Protein AF-A0A3D8JNR9-F1 (afdb_monomer_lite)

InterPro domains:
  IPR006530 YD repeat [TIGR01643] (2-26)
  IPR031325 RHS repeat [PF05593] (2-26)

Structure (mmCIF, N/CA/C/O backbone):
data_AF-A0A3D8JNR9-F1
#
_entry.id   AF-A0A3D8JNR9-F1
#
lo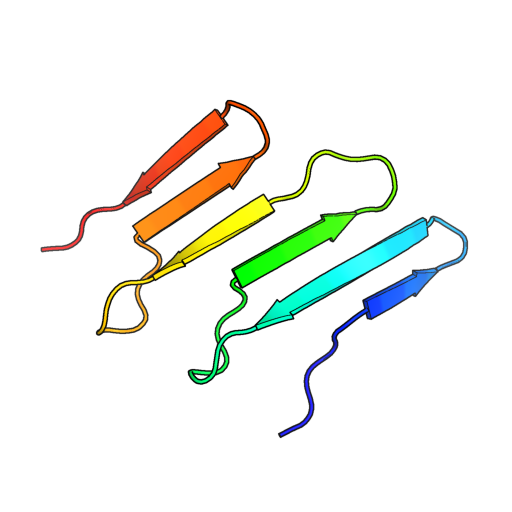op_
_atom_site.group_PDB
_atom_site.id
_atom_site.type_symbol
_atom_site.label_atom_id
_atom_site.label_alt_id
_atom_site.label_comp_id
_atom_site.label_asym_id
_atom_site.label_entity_id
_atom_site.label_seq_id
_atom_site.pdbx_PDB_ins_code
_atom_site.Cartn_x
_atom_site.Cartn_y
_atom_site.Cartn_z
_atom_site.occupancy
_atom_site.B_iso_or_equiv
_atom_site.auth_seq_id
_atom_site.auth_comp_id
_atom_site.auth_asym_id
_atom_site.auth_atom_id
_atom_site.pdbx_PDB_model_num
ATOM 1 N N . MET A 1 1 ? 11.655 -17.111 5.573 1.00 64.69 1 MET A N 1
ATOM 2 C CA . MET A 1 1 ? 11.659 -15.634 5.607 1.00 64.69 1 MET A CA 1
ATOM 3 C C . MET A 1 1 ? 10.366 -15.258 6.278 1.00 64.69 1 MET A C 1
ATOM 5 O O . MET A 1 1 ? 9.323 -15.415 5.656 1.00 64.69 1 MET A O 1
ATOM 9 N N . ASP A 1 2 ? 10.435 -14.848 7.536 1.00 83.62 2 ASP A N 1
ATOM 10 C CA . ASP A 1 2 ? 9.232 -14.609 8.326 1.00 83.62 2 ASP A CA 1
ATOM 11 C C . ASP A 1 2 ? 8.920 -13.120 8.291 1.00 83.62 2 ASP A C 1
ATOM 13 O O . ASP A 1 2 ? 9.792 -12.278 8.520 1.00 83.62 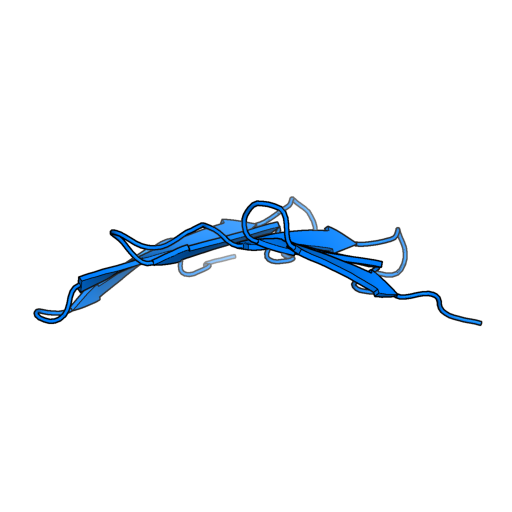2 ASP A O 1
ATOM 17 N N . ARG A 1 3 ? 7.681 -12.792 7.926 1.00 91.38 3 ARG A N 1
ATOM 18 C CA . ARG A 1 3 ? 7.187 -11.417 7.862 1.00 91.38 3 ARG A CA 1
ATOM 19 C C . ARG A 1 3 ? 5.883 -11.321 8.616 1.00 91.38 3 ARG A C 1
ATOM 21 O O . ARG A 1 3 ? 5.031 -12.197 8.497 1.00 91.38 3 ARG A O 1
ATOM 28 N N . LEU A 1 4 ? 5.731 -10.235 9.363 1.00 95.38 4 LEU A N 1
ATOM 29 C CA . LEU A 1 4 ? 4.508 -9.944 10.090 1.00 95.38 4 LEU A CA 1
ATOM 30 C C . LEU A 1 4 ? 3.386 -9.636 9.096 1.00 95.38 4 LEU A C 1
ATOM 32 O O . LEU A 1 4 ? 3.437 -8.627 8.405 1.00 95.38 4 LEU A O 1
ATOM 36 N N . THR A 1 5 ? 2.375 -10.494 9.016 1.00 97.12 5 THR A N 1
ATOM 37 C CA . THR A 1 5 ? 1.215 -10.293 8.131 1.00 97.12 5 THR A CA 1
ATOM 38 C C . THR A 1 5 ? 0.035 -9.649 8.848 1.00 97.12 5 THR A C 1
ATOM 40 O O . THR A 1 5 ? -0.825 -9.056 8.199 1.00 97.12 5 THR A O 1
ATOM 43 N N . ALA A 1 6 ? 0.001 -9.704 10.179 1.00 96.75 6 ALA A N 1
ATOM 44 C CA . ALA A 1 6 ? -0.993 -9.018 10.986 1.00 96.75 6 ALA A CA 1
ATOM 45 C C . ALA A 1 6 ? -0.500 -8.777 12.414 1.00 96.75 6 ALA A C 1
ATOM 47 O O . ALA A 1 6 ? 0.293 -9.545 12.950 1.00 96.75 6 ALA A O 1
ATOM 48 N N . GLU A 1 7 ? -1.036 -7.737 13.036 1.00 97.12 7 GLU A N 1
ATOM 49 C CA . GLU A 1 7 ? -0.918 -7.447 14.460 1.00 97.12 7 GLU A CA 1
ATOM 50 C C . GLU A 1 7 ? -2.317 -7.163 15.008 1.00 97.12 7 GLU A C 1
ATOM 52 O O . GLU A 1 7 ? -3.138 -6.534 14.340 1.00 97.12 7 GLU A O 1
ATOM 57 N N . THR A 1 8 ? -2.614 -7.646 16.211 1.00 97.12 8 THR A N 1
ATOM 58 C CA . THR A 1 8 ? -3.871 -7.354 16.905 1.00 97.12 8 THR A CA 1
ATOM 59 C C . THR A 1 8 ? -3.565 -6.915 18.323 1.00 97.12 8 THR A C 1
ATOM 61 O O . THR A 1 8 ? -2.901 -7.626 19.074 1.00 97.12 8 THR A O 1
ATOM 64 N N . THR A 1 9 ? -4.080 -5.748 18.684 1.00 94.69 9 THR A N 1
ATOM 65 C CA . THR A 1 9 ? -4.031 -5.180 20.027 1.00 94.69 9 THR A CA 1
ATOM 66 C C . THR A 1 9 ? -5.464 -4.970 20.524 1.00 94.69 9 THR A C 1
ATOM 68 O O . THR A 1 9 ? -6.412 -5.021 19.733 1.00 94.69 9 THR A O 1
ATOM 71 N N . PRO A 1 10 ? -5.680 -4.674 21.817 1.00 96.69 10 PRO A N 1
ATOM 72 C CA . PRO A 1 10 ? -7.013 -4.304 22.290 1.00 96.69 10 PRO A CA 1
ATOM 73 C C . PRO A 1 10 ? -7.555 -3.011 21.650 1.00 96.69 10 PRO A C 1
ATOM 75 O O . PRO A 1 10 ? -8.741 -2.728 21.774 1.00 96.69 10 PRO A O 1
ATOM 78 N N . GLN A 1 11 ? -6.706 -2.220 20.980 1.00 91.94 11 GLN A N 1
ATOM 79 C CA . GLN A 1 11 ? -7.095 -0.992 20.281 1.00 91.94 11 GLN A CA 1
ATOM 80 C C . GLN A 1 11 ? -7.503 -1.244 18.820 1.00 91.94 11 GLN A C 1
ATOM 82 O O . GLN A 1 11 ? -8.061 -0.349 18.189 1.00 91.94 11 GLN A O 1
ATOM 87 N N . GLY A 1 12 ? -7.240 -2.437 18.275 1.00 94.06 12 GLY A N 1
ATOM 88 C CA . GLY A 1 12 ? -7.606 -2.808 16.912 1.00 94.06 12 GLY A CA 1
ATOM 89 C C . GLY A 1 12 ? -6.603 -3.748 16.250 1.00 94.06 12 GLY A C 1
ATOM 90 O O . GLY A 1 12 ? -5.645 -4.214 16.865 1.00 94.06 12 GLY A O 1
ATOM 91 N N . SER A 1 13 ? -6.824 -4.006 14.962 1.00 96.88 13 SER A N 1
ATOM 92 C CA . SER A 1 13 ? -5.957 -4.865 14.157 1.00 96.88 13 SER A CA 1
ATOM 93 C C . SER A 1 13 ? -5.392 -4.120 12.958 1.00 96.88 13 SER A C 1
ATOM 95 O O . SER A 1 13 ? -6.051 -3.268 12.353 1.00 96.88 13 SER A O 1
ATOM 97 N N . VAL A 1 14 ? -4.175 -4.502 12.592 1.00 97.81 14 VAL A N 1
ATOM 98 C CA . VAL A 1 14 ? -3.479 -4.053 11.391 1.00 97.81 14 VAL A CA 1
ATOM 99 C C . VAL A 1 14 ? -3.061 -5.281 10.595 1.00 97.81 14 VAL A C 1
ATOM 101 O O . VAL A 1 14 ? -2.662 -6.288 11.176 1.00 97.81 14 VAL A O 1
ATOM 104 N N . SER A 1 15 ? -3.144 -5.214 9.270 1.00 98.19 15 SER A N 1
ATOM 105 C CA . SER A 1 15 ? -2.674 -6.273 8.374 1.00 98.19 15 SER A CA 1
ATOM 106 C C . SER A 1 15 ? -1.776 -5.730 7.269 1.00 98.19 15 SER A C 1
ATOM 108 O O . SER A 1 15 ? -1.853 -4.558 6.887 1.00 98.19 15 SER A O 1
ATOM 110 N N . TYR A 1 16 ? -0.899 -6.605 6.786 1.00 98.31 16 TYR A N 1
ATOM 111 C CA . TYR A 1 16 ? 0.153 -6.312 5.828 1.00 98.31 16 TYR A CA 1
ATOM 112 C C . TYR A 1 16 ? 0.171 -7.384 4.737 1.00 98.31 16 TYR A C 1
ATOM 114 O O . TYR A 1 16 ? 0.058 -8.576 5.026 1.00 98.31 16 TYR A O 1
ATOM 122 N N . ALA A 1 17 ? 0.385 -6.968 3.491 1.00 98.06 17 ALA A N 1
ATOM 123 C CA . ALA A 1 17 ? 0.683 -7.876 2.385 1.00 98.06 17 ALA A CA 1
ATOM 124 C C . ALA A 1 17 ? 2.038 -7.527 1.776 1.00 98.06 17 ALA A C 1
ATOM 126 O O . ALA A 1 17 ? 2.441 -6.360 1.782 1.00 98.06 17 ALA A O 1
ATOM 127 N N . TYR A 1 18 ? 2.726 -8.538 1.252 1.00 98.25 18 TYR A N 1
ATOM 128 C CA . TYR A 1 18 ? 4.047 -8.400 0.650 1.00 98.25 18 TYR A CA 1
ATOM 129 C C . TYR A 1 18 ? 4.090 -9.084 -0.715 1.00 98.25 18 TYR A C 1
ATOM 131 O O . TYR A 1 18 ? 3.371 -10.057 -0.943 1.00 98.25 18 TYR A O 1
ATOM 139 N N . ASP A 1 19 ? 4.933 -8.584 -1.612 1.00 97.00 19 ASP A N 1
ATOM 140 C CA . ASP A 1 19 ? 5.248 -9.255 -2.873 1.00 97.00 19 ASP A CA 1
ATOM 141 C C . ASP A 1 19 ? 6.375 -10.297 -2.721 1.00 97.00 19 ASP A C 1
ATOM 143 O O . ASP A 1 19 ? 6.963 -10.472 -1.650 1.00 97.00 19 ASP A O 1
ATOM 147 N N . ALA A 1 20 ? 6.690 -10.999 -3.814 1.00 95.56 20 ALA A N 1
ATOM 148 C CA . ALA A 1 20 ? 7.761 -11.999 -3.858 1.00 95.56 20 ALA A CA 1
ATOM 149 C C . ALA A 1 20 ? 9.164 -11.401 -3.631 1.00 95.56 20 ALA A C 1
ATOM 151 O O . ALA A 1 20 ? 10.064 -12.101 -3.168 1.00 95.56 20 ALA A O 1
ATOM 152 N N . ALA A 1 21 ? 9.331 -10.104 -3.914 1.00 96.25 21 ALA A N 1
ATOM 153 C CA . ALA A 1 21 ? 10.529 -9.326 -3.612 1.00 96.25 21 ALA A CA 1
ATOM 154 C C . ALA A 1 21 ? 10.520 -8.794 -2.174 1.00 96.25 21 ALA A C 1
ATOM 156 O O . ALA A 1 21 ? 11.381 -7.998 -1.801 1.00 96.25 21 ALA A O 1
ATOM 157 N N . ASN A 1 22 ? 9.607 -9.289 -1.324 1.00 96.25 22 ASN A N 1
ATOM 158 C CA . ASN A 1 22 ? 9.597 -9.007 0.098 1.00 96.25 22 ASN A CA 1
ATOM 159 C C . ASN A 1 22 ? 9.301 -7.517 0.416 1.00 96.25 22 ASN A C 1
ATOM 161 O O . ASN A 1 22 ? 9.666 -7.007 1.479 1.00 96.25 22 ASN A O 1
ATOM 165 N N . ARG A 1 23 ? 8.603 -6.804 -0.471 1.00 97.81 23 ARG A N 1
ATOM 166 C CA . ARG A 1 23 ? 8.201 -5.396 -0.305 1.00 97.81 23 ARG A CA 1
ATOM 167 C C . ARG A 1 23 ? 6.730 -5.316 0.075 1.00 97.81 23 ARG A C 1
ATOM 169 O O . ARG A 1 23 ? 5.927 -6.113 -0.401 1.00 97.81 23 ARG A O 1
ATOM 176 N N . ARG A 1 24 ? 6.359 -4.383 0.957 1.00 98.12 24 ARG A N 1
ATOM 177 C CA . ARG A 1 24 ? 4.978 -4.264 1.454 1.00 98.12 24 ARG A CA 1
ATOM 178 C C . ARG A 1 24 ? 4.078 -3.674 0.374 1.00 98.12 24 ARG A C 1
ATOM 180 O O . ARG A 1 24 ? 4.212 -2.503 0.071 1.00 98.12 24 ARG A O 1
ATOM 187 N N . THR A 1 25 ? 3.114 -4.429 -0.131 1.00 98.50 25 THR A N 1
ATOM 188 C CA . THR A 1 25 ? 2.152 -3.976 -1.148 1.00 98.50 25 THR A CA 1
ATOM 189 C C . THR A 1 25 ? 0.844 -3.464 -0.553 1.00 98.50 25 THR A C 1
ATOM 191 O O . THR A 1 25 ? 0.142 -2.690 -1.201 1.00 98.50 25 THR A O 1
ATOM 194 N N . SER A 1 26 ? 0.529 -3.834 0.694 1.00 98.19 26 SER A N 1
ATOM 195 C CA . SER A 1 26 ? -0.678 -3.381 1.391 1.00 98.19 26 SER A CA 1
ATOM 196 C C . SER A 1 26 ? -0.435 -3.114 2.875 1.00 98.19 26 SER A C 1
ATOM 198 O O . SER A 1 26 ? 0.351 -3.807 3.525 1.00 98.19 26 SER A O 1
ATOM 200 N N . PHE A 1 27 ? -1.135 -2.110 3.396 1.00 98.31 27 PHE A N 1
ATOM 201 C CA . PHE A 1 27 ? -1.277 -1.800 4.811 1.00 98.31 27 PHE A CA 1
ATOM 202 C C . PHE A 1 27 ? -2.741 -1.469 5.102 1.00 98.31 27 PHE A C 1
ATOM 204 O O . PHE A 1 27 ? -3.308 -0.559 4.497 1.00 98.31 27 PHE A O 1
ATOM 211 N N . GLN A 1 28 ? -3.349 -2.188 6.039 1.00 98.12 28 GLN A N 1
ATOM 212 C CA . GLN A 1 28 ? -4.765 -2.038 6.354 1.00 98.12 28 GLN A CA 1
ATOM 213 C C . GLN A 1 28 ? -4.972 -1.982 7.864 1.00 98.12 28 GLN A C 1
ATOM 215 O O . GLN A 1 28 ? -4.712 -2.958 8.562 1.00 98.12 28 GLN A O 1
ATOM 220 N N . VAL A 1 29 ? -5.505 -0.860 8.348 1.00 96.88 29 VAL A N 1
ATOM 221 C CA . VAL A 1 29 ? -6.016 -0.719 9.720 1.00 96.88 29 VAL A CA 1
ATOM 222 C C . VAL A 1 29 ? -7.505 -1.049 9.710 1.00 96.88 29 VAL A C 1
ATOM 224 O O . VAL A 1 29 ? -8.241 -0.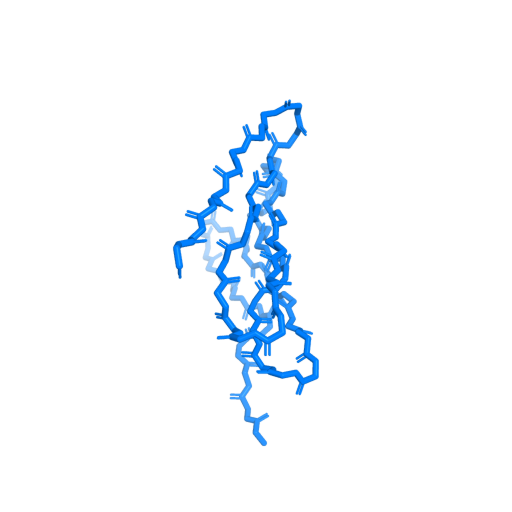561 8.850 1.00 96.88 29 VAL A O 1
ATOM 227 N N . ALA A 1 30 ? -7.969 -1.886 10.634 1.00 94.12 30 ALA A N 1
ATOM 228 C CA . ALA A 1 30 ? -9.385 -2.233 10.724 1.00 94.12 30 ALA A CA 1
ATOM 229 C C . ALA A 1 30 ? -10.257 -0.966 10.858 1.00 94.12 30 ALA A C 1
ATOM 231 O O . ALA A 1 30 ? -10.003 -0.112 11.705 1.00 94.12 30 ALA A O 1
ATOM 232 N N . GLY A 1 31 ? -11.272 -0.834 9.999 1.00 91.88 31 GLY A N 1
ATOM 233 C CA . GLY A 1 31 ? -12.181 0.320 9.989 1.00 91.88 31 GLY A CA 1
ATOM 234 C C . GLY A 1 31 ? -11.661 1.583 9.284 1.00 91.88 31 GLY A C 1
ATOM 235 O O . GLY A 1 31 ? -12.362 2.589 9.287 1.00 91.88 31 GLY A O 1
ATOM 236 N N . GLN A 1 32 ? -10.474 1.550 8.669 1.00 94.12 32 GLN A N 1
ATOM 237 C CA . GLN A 1 32 ? -9.906 2.664 7.894 1.00 94.12 32 GLN A CA 1
ATOM 238 C C . GLN A 1 32 ? -9.776 2.307 6.408 1.00 94.12 32 GLN A C 1
ATOM 240 O O . GLN A 1 32 ? -9.764 1.133 6.037 1.00 94.12 32 GLN A O 1
ATOM 245 N N . SER A 1 33 ? -9.620 3.309 5.541 1.00 96.38 33 SER A N 1
ATOM 246 C CA . SER A 1 33 ? -9.256 3.071 4.139 1.00 96.38 33 SER A CA 1
ATOM 247 C C . SER A 1 33 ? -7.847 2.486 4.035 1.00 96.38 33 SER A C 1
ATOM 249 O O . SER A 1 33 ? -6.891 3.058 4.568 1.00 96.38 33 SER A O 1
ATOM 251 N N . GLY A 1 34 ? -7.726 1.368 3.320 1.00 97.31 34 GLY A N 1
ATOM 252 C CA . GLY A 1 34 ? -6.455 0.694 3.074 1.00 97.31 34 GLY A CA 1
ATOM 253 C C . GLY A 1 34 ? -5.479 1.519 2.254 1.00 97.31 34 GLY A C 1
ATOM 254 O O . GLY A 1 34 ? -5.875 2.365 1.450 1.00 97.31 34 GLY A O 1
ATOM 255 N N . VAL A 1 35 ? -4.196 1.234 2.457 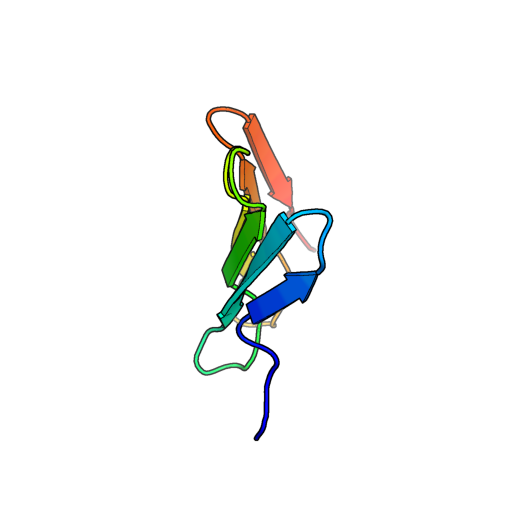1.00 98.69 35 VAL A N 1
ATOM 256 C CA . VAL A 1 35 ? -3.091 1.833 1.716 1.00 98.69 35 VAL A CA 1
ATOM 257 C C . VAL A 1 35 ? -2.441 0.764 0.848 1.00 98.69 35 VAL A C 1
ATOM 259 O O . VAL A 1 35 ? -2.089 -0.310 1.341 1.00 98.69 35 VAL A O 1
ATOM 262 N N . THR A 1 36 ? -2.256 1.056 -0.436 1.00 98.69 36 THR A N 1
ATOM 263 C CA . THR A 1 36 ? -1.515 0.194 -1.365 1.00 98.69 36 THR A CA 1
ATOM 264 C C . THR A 1 36 ? -0.252 0.876 -1.855 1.00 98.69 36 THR A C 1
ATOM 266 O O . THR A 1 36 ? -0.251 2.086 -2.098 1.00 98.69 36 THR A O 1
ATOM 269 N N . TYR A 1 37 ? 0.789 0.078 -2.060 1.00 98.81 37 TYR A N 1
ATOM 270 C CA . TYR A 1 37 ? 2.105 0.528 -2.492 1.00 98.81 37 TYR A CA 1
ATOM 271 C C . TYR A 1 37 ? 2.488 -0.168 -3.799 1.00 98.81 37 TYR A C 1
ATOM 273 O O . TYR A 1 37 ? 2.334 -1.386 -3.916 1.00 98.81 37 TYR A O 1
ATOM 281 N N . ALA A 1 38 ? 3.005 0.596 -4.759 1.00 98.56 38 ALA A N 1
ATOM 282 C CA . ALA A 1 38 ? 3.587 0.070 -5.990 1.00 98.56 38 ALA A CA 1
ATOM 283 C C . ALA A 1 38 ? 5.077 0.397 -6.052 1.00 98.56 38 ALA A C 1
ATOM 285 O O . ALA A 1 38 ? 5.506 1.442 -5.562 1.00 98.56 38 ALA A O 1
ATOM 286 N N . TYR A 1 39 ? 5.848 -0.496 -6.663 1.00 98.69 39 TYR A N 1
ATOM 287 C CA . TYR A 1 39 ? 7.298 -0.393 -6.761 1.00 98.69 39 TYR A CA 1
ATOM 288 C C . TYR A 1 39 ? 7.748 -0.616 -8.201 1.00 98.69 39 TYR A C 1
ATOM 290 O O . TYR A 1 39 ? 7.091 -1.344 -8.947 1.00 98.69 39 TYR A O 1
ATOM 298 N N . ASP A 1 40 ? 8.873 -0.018 -8.579 1.00 98.00 40 ASP A N 1
ATOM 299 C CA . ASP A 1 40 ? 9.559 -0.353 -9.825 1.00 98.00 40 ASP A CA 1
ATOM 300 C C . ASP A 1 40 ? 10.449 -1.604 -9.677 1.00 98.00 40 ASP A C 1
ATOM 302 O O . ASP A 1 40 ? 10.496 -2.266 -8.634 1.00 98.00 40 ASP A O 1
ATOM 306 N N . ASN A 1 41 ? 11.155 -1.954 -10.753 1.00 96.88 41 ASN A N 1
ATOM 307 C CA . ASN A 1 41 ? 12.054 -3.110 -10.789 1.00 96.88 41 ASN A CA 1
ATOM 308 C C . ASN A 1 41 ? 13.357 -2.899 -9.995 1.00 96.88 41 ASN A C 1
ATOM 310 O O . ASN A 1 41 ? 14.120 -3.846 -9.844 1.00 96.88 41 ASN A O 1
ATOM 314 N N . ALA A 1 42 ? 13.619 -1.679 -9.517 1.00 97.69 42 ALA A N 1
ATOM 315 C CA . ALA A 1 42 ? 14.778 -1.326 -8.701 1.00 97.69 42 ALA A CA 1
ATOM 316 C C . ALA A 1 42 ? 14.419 -1.219 -7.205 1.00 97.69 42 ALA A C 1
ATOM 318 O O . ALA A 1 42 ? 15.160 -0.615 -6.433 1.00 97.69 42 ALA A O 1
ATOM 319 N N . ASP A 1 43 ? 13.275 -1.783 -6.800 1.00 97.94 43 ASP A N 1
ATOM 320 C CA . ASP A 1 43 ? 12.754 -1.760 -5.427 1.00 97.94 43 ASP A CA 1
ATOM 321 C C . ASP A 1 43 ? 12.427 -0.363 -4.885 1.00 97.94 43 ASP A C 1
ATOM 323 O O . ASP A 1 43 ? 12.314 -0.161 -3.673 1.00 97.94 43 ASP A O 1
ATOM 327 N N . ARG A 1 44 ? 12.193 0.606 -5.776 1.00 98.38 44 ARG A N 1
ATOM 328 C CA . ARG A 1 44 ? 11.835 1.975 -5.400 1.00 98.38 44 ARG A CA 1
ATOM 329 C C . ARG A 1 44 ? 10.323 2.155 -5.424 1.00 98.38 44 ARG A C 1
ATOM 331 O O . ARG A 1 44 ? 9.647 1.680 -6.333 1.00 98.38 44 ARG A O 1
ATOM 338 N N . LEU A 1 45 ? 9.783 2.837 -4.416 1.00 98.56 45 LEU A N 1
ATOM 339 C CA . LEU A 1 45 ? 8.350 3.102 -4.287 1.00 98.56 45 LEU A CA 1
ATOM 340 C C . LEU A 1 45 ? 7.902 4.103 -5.357 1.00 98.56 45 LEU A C 1
ATOM 342 O O . LEU A 1 45 ? 8.332 5.244 -5.339 1.00 98.56 45 LEU A O 1
ATOM 346 N N . THR A 1 46 ? 6.996 3.716 -6.245 1.00 98.69 46 THR A N 1
ATOM 347 C CA . THR A 1 46 ? 6.498 4.583 -7.324 1.00 98.69 46 THR A CA 1
ATOM 348 C C . THR A 1 46 ? 5.108 5.136 -7.054 1.00 98.69 46 THR A C 1
ATOM 350 O O . THR A 1 46 ? 4.727 6.153 -7.633 1.00 98.69 46 THR A O 1
ATOM 353 N N . THR A 1 47 ? 4.313 4.498 -6.191 1.00 98.69 47 THR A N 1
ATOM 354 C CA . THR A 1 47 ? 2.946 4.957 -5.906 1.00 98.69 47 THR A CA 1
ATOM 355 C C . THR A 1 47 ? 2.487 4.581 -4.505 1.00 98.69 47 THR A C 1
ATOM 357 O O . THR A 1 47 ? 2.706 3.458 -4.053 1.00 98.69 47 THR A O 1
ATOM 360 N N . ILE A 1 48 ? 1.776 5.503 -3.854 1.00 98.75 48 ILE A N 1
ATOM 361 C CA . ILE A 1 48 ? 0.943 5.248 -2.675 1.00 98.75 48 ILE A CA 1
ATOM 362 C C . ILE A 1 48 ? -0.497 5.608 -3.039 1.00 98.75 48 ILE A C 1
ATOM 364 O O . ILE A 1 48 ? -0.740 6.702 -3.544 1.00 98.75 48 ILE A O 1
ATOM 368 N N . THR A 1 49 ? -1.448 4.717 -2.762 1.00 98.69 49 THR A N 1
ATOM 369 C CA . THR A 1 49 ? -2.887 4.989 -2.938 1.00 98.69 49 THR A CA 1
ATOM 370 C C . THR A 1 49 ? -3.633 4.727 -1.633 1.00 98.69 49 THR A C 1
ATOM 372 O O . THR A 1 49 ? -3.405 3.694 -1.007 1.00 98.69 49 THR A O 1
ATOM 375 N N . GLN A 1 50 ? -4.524 5.640 -1.235 1.00 97.94 50 GLN A N 1
ATOM 376 C CA . GLN A 1 50 ? -5.450 5.476 -0.111 1.00 97.94 50 GLN A CA 1
ATOM 377 C C . GLN A 1 50 ? -6.826 6.047 -0.482 1.00 97.94 50 GLN A C 1
ATOM 379 O O . GLN A 1 50 ? -7.028 7.262 -0.525 1.00 97.94 50 GLN A O 1
ATOM 384 N N . GLY A 1 51 ? -7.794 5.170 -0.759 1.00 93.38 51 GLY A N 1
ATOM 385 C CA . GLY A 1 51 ? -9.088 5.590 -1.304 1.00 93.38 51 GLY A CA 1
ATOM 386 C C . GLY A 1 51 ? -8.916 6.287 -2.658 1.00 93.38 51 GLY A C 1
ATOM 387 O O . GLY A 1 51 ? -8.309 5.725 -3.564 1.00 93.38 51 GLY A O 1
ATOM 388 N N . SER A 1 52 ? -9.431 7.511 -2.796 1.00 95.50 52 SER A N 1
ATOM 389 C CA . SER A 1 52 ? -9.254 8.332 -4.005 1.00 95.50 52 SER A CA 1
ATOM 390 C C . SER A 1 52 ? -7.968 9.165 -4.010 1.00 95.50 52 SER A C 1
ATOM 392 O O . SER A 1 52 ? -7.668 9.803 -5.016 1.00 95.50 52 SER A O 1
ATOM 394 N N . ALA A 1 53 ? -7.231 9.216 -2.896 1.00 97.81 53 ALA A N 1
ATOM 395 C CA . ALA A 1 53 ? -5.970 9.940 -2.820 1.00 97.81 53 ALA A CA 1
ATOM 396 C C . ALA A 1 53 ? -4.830 9.075 -3.367 1.00 97.81 53 ALA A C 1
ATOM 398 O O . ALA A 1 53 ? -4.705 7.899 -3.018 1.00 97.81 53 ALA A O 1
ATOM 399 N N . GLN A 1 54 ? -3.976 9.675 -4.195 1.00 98.12 54 GLN A N 1
ATOM 400 C CA . GLN A 1 54 ? -2.815 9.015 -4.776 1.00 98.12 54 GLN A CA 1
ATOM 401 C C . GLN A 1 54 ? -1.618 9.964 -4.809 1.00 98.12 54 GLN A C 1
ATOM 403 O O . GLN A 1 54 ? -1.757 11.143 -5.131 1.00 98.12 54 GLN A O 1
ATOM 408 N N . VAL A 1 55 ? -0.438 9.430 -4.496 1.00 98.44 55 VAL A N 1
ATOM 409 C CA . VAL A 1 55 ? 0.849 10.119 -4.628 1.00 98.44 55 VAL A CA 1
ATOM 410 C C . VAL A 1 55 ? 1.762 9.263 -5.496 1.00 98.44 55 VAL A C 1
ATOM 412 O O . VAL A 1 55 ? 1.938 8.075 -5.219 1.00 98.44 55 VAL A O 1
ATOM 415 N N . GLY A 1 56 ? 2.324 9.865 -6.544 1.00 98.44 56 GLY A N 1
ATOM 416 C CA . GLY A 1 56 ? 3.292 9.239 -7.441 1.00 98.44 56 GLY A CA 1
ATOM 417 C C . GLY A 1 56 ? 4.709 9.749 -7.189 1.00 98.44 56 GLY A C 1
ATOM 418 O O . GLY A 1 56 ? 4.897 10.921 -6.865 1.00 98.44 56 GLY A O 1
ATOM 419 N N . PHE A 1 57 ? 5.694 8.874 -7.367 1.00 98.25 57 PHE A N 1
ATOM 420 C CA . PHE A 1 57 ? 7.115 9.195 -7.254 1.00 98.25 57 PHE A CA 1
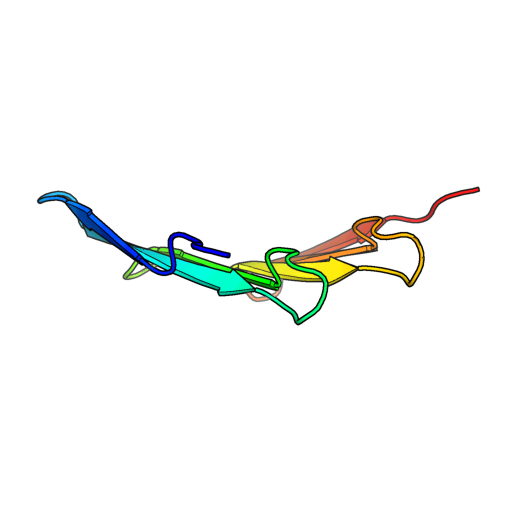ATOM 421 C C . PHE A 1 57 ? 7.836 8.825 -8.546 1.00 98.25 57 PHE A C 1
ATOM 423 O O . PHE A 1 57 ? 7.615 7.752 -9.113 1.00 98.25 57 PHE A O 1
ATOM 430 N N . THR A 1 58 ? 8.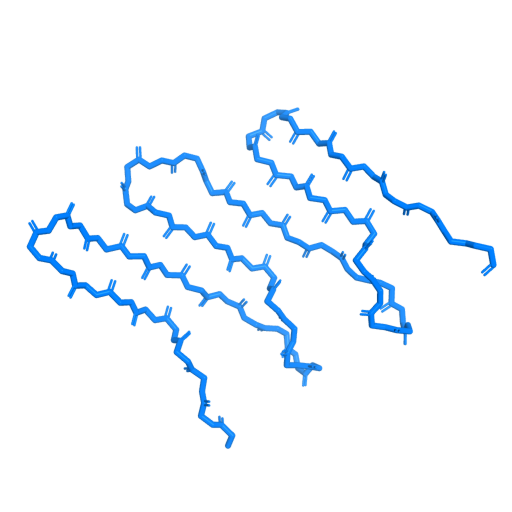719 9.714 -8.988 1.00 97.38 58 THR A N 1
ATOM 431 C CA . THR A 1 58 ? 9.620 9.501 -10.121 1.00 97.38 58 THR A CA 1
ATOM 432 C C . THR A 1 58 ? 11.055 9.655 -9.649 1.00 97.38 58 THR A C 1
ATOM 434 O O . THR A 1 58 ? 11.332 10.468 -8.768 1.00 97.38 58 THR A O 1
ATOM 437 N N . TYR A 1 59 ? 11.954 8.897 -10.259 1.00 96.19 59 TYR A N 1
ATOM 438 C CA . TYR A 1 59 ? 13.376 8.887 -9.945 1.00 96.19 59 TYR A CA 1
ATOM 439 C C . TYR A 1 59 ? 14.173 9.134 -11.227 1.00 96.19 59 TYR A C 1
ATOM 441 O O . TYR A 1 59 ? 13.722 8.724 -12.301 1.00 96.19 59 TYR A O 1
ATOM 449 N N . ASP A 1 60 ? 15.314 9.802 -11.096 1.00 93.50 60 ASP A N 1
ATOM 450 C CA . ASP A 1 60 ? 16.304 10.056 -12.146 1.00 93.50 60 ASP A CA 1
ATOM 451 C C . ASP A 1 60 ? 17.262 8.873 -12.378 1.00 93.50 60 ASP A C 1
ATOM 453 O O . ASP A 1 60 ? 17.329 7.951 -11.523 1.00 93.50 60 ASP A O 1
#

pLDDT: mean 96.23, std 4.82, range [64.69, 98.81]

Sequence (60 aa):
MDRLTAETTPQGSVSYAYDAANRRTSFQVAGQSGVTYAYDNADRLTTITQGSAQVGFTYD

Secondary structure (DSSP, 8-state):
-----EEEETTEEEEEEE-TTS-EEEEEETTS--EEEEE-TTS-EEEEEETTEEEE----

Organism: NCBI:txid2291023

Foldseek 3Di:
DDDFQKDQDPVFIWGWDADPVRHTQWIDTPPAFIWGWDADPVRHTAWIDGPPDIDGDDDD

Radius of gyration: 13.04 Å; chains: 1; bounding box: 28×26×34 Å